Protein AF-A0A1D7UQC4-F1 (afdb_monomer)

Solvent-accessible surface area (backbone atoms only — not comparable to full-atom values): 5373 Å² total; per-residue (Å²): 116,50,78,44,75,65,55,93,65,74,67,43,75,50,79,34,63,56,49,74,66,56,60,70,70,40,91,46,85,84,68,55,73,84,77,85,53,74,38,77,47,79,34,38,69,74,64,54,88,57,64,95,41,94,83,76,57,71,50,59,74,94,40,53,73,67,88,92,57,91,74,74,70,48,64,45,76,44,68,129

Foldseek 3Di:
DDKDADDPADKDKDWDLDDPVQVVPDPDPVVRDPRDDIDIDIGLADADPDPPDDPDDDRPPVRGDDPVDDRDRGMDDDDD

Organism: Bifidobacterium longum subsp. longum (NCBI:txid1679)

Mean predicted aligned error: 3.22 Å

Structure (mmCIF, N/CA/C/O backbone):
data_AF-A0A1D7UQC4-F1
#
_entry.id   AF-A0A1D7UQC4-F1
#
loop_
_atom_site.group_PDB
_atom_site.id
_atom_site.type_symbol
_atom_site.label_atom_id
_atom_site.label_alt_id
_atom_site.label_comp_id
_atom_site.label_asym_id
_atom_site.label_entity_id
_atom_site.label_seq_id
_atom_site.pdbx_PDB_ins_code
_atom_site.Cartn_x
_atom_site.Cartn_y
_atom_site.Cartn_z
_atom_site.occupancy
_atom_site.B_iso_or_equiv
_atom_site.auth_seq_id
_atom_site.auth_comp_id
_atom_site.auth_asym_id
_atom_site.auth_atom_id
_atom_site.pdbx_PDB_model_num
ATOM 1 N N . MET A 1 1 ? 2.437 12.469 16.519 1.00 89.50 1 MET A N 1
ATOM 2 C CA . MET A 1 1 ? 1.257 11.721 16.045 1.00 89.50 1 MET A CA 1
ATOM 3 C C . MET A 1 1 ? 1.446 10.262 16.399 1.00 89.50 1 MET A C 1
ATOM 5 O O . MET A 1 1 ? 2.487 9.708 16.056 1.00 89.50 1 MET A O 1
ATOM 9 N N . ARG A 1 2 ? 0.472 9.667 17.086 1.00 94.06 2 ARG A N 1
ATOM 10 C CA . ARG A 1 2 ? 0.430 8.237 17.409 1.00 94.06 2 ARG A CA 1
ATOM 11 C C . ARG A 1 2 ? -0.827 7.631 16.793 1.00 94.06 2 ARG A C 1
ATOM 13 O O . ARG A 1 2 ? -1.879 8.261 16.810 1.00 94.06 2 ARG A O 1
ATOM 20 N N . ILE A 1 3 ? -0.692 6.424 16.251 1.00 94.44 3 ILE A N 1
ATOM 21 C CA . ILE A 1 3 ? -1.809 5.637 15.727 1.00 94.44 3 ILE A CA 1
ATOM 22 C C . ILE A 1 3 ? -1.857 4.343 16.523 1.00 94.44 3 ILE A C 1
ATOM 24 O O . ILE A 1 3 ? -0.830 3.679 16.688 1.00 94.44 3 ILE A O 1
ATOM 28 N N . SER A 1 4 ? -3.030 3.999 17.030 1.00 94.81 4 SER A N 1
ATOM 29 C CA . SER A 1 4 ? -3.267 2.737 17.724 1.00 94.81 4 SER A CA 1
ATOM 30 C C . SER A 1 4 ? -4.566 2.108 17.242 1.00 94.81 4 SER A C 1
ATOM 32 O O . SER A 1 4 ? -5.492 2.793 16.812 1.00 94.81 4 SER A O 1
ATOM 34 N N . GLN A 1 5 ? -4.616 0.782 17.295 1.00 94.31 5 GLN A N 1
ATOM 35 C CA . GLN A 1 5 ? -5.833 0.026 17.037 1.00 94.31 5 GLN A CA 1
ATOM 36 C C . GLN A 1 5 ? -6.872 0.355 18.122 1.00 94.31 5 GLN A C 1
ATOM 38 O O . GLN A 1 5 ? -6.526 0.375 19.306 1.00 94.31 5 GLN A O 1
ATOM 43 N N . ALA A 1 6 ? -8.114 0.628 17.718 1.00 93.62 6 ALA A N 1
ATOM 44 C CA . ALA A 1 6 ? -9.230 0.856 18.640 1.00 93.62 6 ALA A CA 1
ATOM 45 C C . ALA A 1 6 ? -10.159 -0.369 18.737 1.00 93.62 6 ALA A C 1
ATOM 47 O O . ALA A 1 6 ? -10.595 -0.718 19.834 1.00 93.62 6 ALA A O 1
ATOM 48 N N . GLY A 1 7 ? -10.407 -1.049 17.611 1.00 88.31 7 GLY A N 1
ATOM 49 C CA . GLY A 1 7 ? -11.222 -2.267 17.537 1.00 88.31 7 GLY A CA 1
ATOM 50 C C . GLY A 1 7 ? -10.450 -3.568 17.808 1.00 88.31 7 GLY A C 1
ATOM 51 O O . GLY A 1 7 ? -9.285 -3.556 18.200 1.00 88.31 7 GLY A O 1
ATOM 52 N N . SER A 1 8 ? -11.084 -4.722 17.572 1.00 87.19 8 SER A N 1
ATOM 53 C CA . SER A 1 8 ? -10.441 -6.050 17.667 1.00 87.19 8 SER A CA 1
ATOM 54 C C . SER A 1 8 ? -9.637 -6.433 16.424 1.00 87.19 8 SER A C 1
ATOM 56 O O . SER A 1 8 ? -8.701 -7.225 16.521 1.00 87.19 8 SER A O 1
ATOM 58 N N . GLU A 1 9 ? -9.979 -5.853 15.275 1.00 90.25 9 GLU A N 1
ATOM 59 C CA . GLU A 1 9 ? -9.383 -6.193 13.986 1.00 90.25 9 GLU A CA 1
ATOM 60 C C . GLU A 1 9 ? -8.071 -5.440 13.749 1.00 90.25 9 GLU A C 1
ATOM 62 O O . GLU A 1 9 ? -7.964 -4.233 13.984 1.00 90.25 9 GLU A O 1
ATOM 67 N N . HIS A 1 10 ? -7.064 -6.158 13.255 1.00 91.31 10 HIS A N 1
ATOM 68 C CA . HIS A 1 10 ? -5.799 -5.558 12.847 1.00 91.31 10 HIS A CA 1
ATOM 69 C C . HIS A 1 10 ? -5.960 -4.730 11.568 1.00 91.31 10 HIS A C 1
ATOM 71 O O . HIS A 1 10 ? -6.755 -5.063 10.695 1.00 91.31 10 HIS A O 1
ATO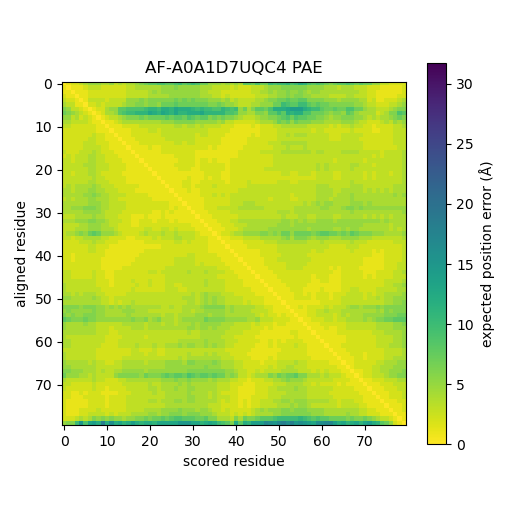M 77 N N . PHE A 1 11 ? -5.147 -3.681 11.433 1.00 95.31 11 PHE A N 1
ATOM 78 C CA . PHE A 1 11 ? -5.079 -2.844 10.235 1.00 95.31 11 PHE A CA 1
ATOM 79 C C . PHE A 1 11 ? -3.701 -2.939 9.575 1.00 95.31 11 PHE A C 1
ATOM 81 O O . PHE A 1 11 ? -2.699 -3.251 10.222 1.00 95.31 11 PHE A O 1
ATOM 88 N N . ALA A 1 12 ? -3.637 -2.618 8.285 1.00 97.00 12 ALA A N 1
ATOM 89 C CA . ALA A 1 12 ? -2.383 -2.447 7.563 1.00 97.00 12 ALA A CA 1
ATOM 90 C C . ALA A 1 12 ? -2.012 -0.962 7.487 1.00 97.00 12 ALA A C 1
ATOM 92 O O . ALA A 1 12 ? -2.874 -0.097 7.304 1.00 97.00 12 ALA A O 1
ATOM 93 N N . ALA A 1 13 ? -0.719 -0.659 7.606 1.00 96.06 13 ALA A N 1
ATOM 94 C CA . ALA A 1 13 ? -0.229 0.711 7.593 1.00 96.06 13 ALA A CA 1
ATOM 95 C C . ALA A 1 13 ? 1.096 0.860 6.852 1.00 96.06 13 ALA A C 1
ATOM 97 O O . ALA A 1 13 ? 1.938 -0.035 6.861 1.00 96.06 13 ALA A O 1
ATOM 98 N N . SER A 1 14 ? 1.307 2.035 6.264 1.00 96.94 14 SER A N 1
ATOM 99 C CA . SER A 1 14 ? 2.610 2.450 5.746 1.00 96.94 14 SER A CA 1
ATOM 100 C C . SER A 1 14 ? 2.820 3.944 5.951 1.00 96.94 14 SER A C 1
ATOM 102 O O . SER A 1 14 ? 1.880 4.726 5.804 1.00 96.94 14 SER A O 1
ATOM 104 N N . LEU A 1 15 ? 4.060 4.340 6.240 1.00 96.56 15 LEU A N 1
ATOM 105 C CA . LEU A 1 15 ? 4.505 5.731 6.209 1.00 96.56 15 LEU A CA 1
ATOM 106 C C . LEU A 1 15 ? 5.598 5.847 5.151 1.00 96.56 15 LEU A C 1
ATOM 108 O O . LEU A 1 15 ? 6.707 5.360 5.360 1.00 96.56 15 LEU A O 1
ATOM 112 N N . LEU A 1 16 ? 5.273 6.454 4.012 1.00 97.56 16 LEU A N 1
ATOM 113 C CA . LEU A 1 16 ? 6.184 6.557 2.871 1.00 97.56 16 LEU A CA 1
ATOM 114 C C . LEU A 1 16 ? 6.495 8.022 2.545 1.00 97.56 16 LEU A C 1
ATOM 116 O O . LEU A 1 16 ? 5.646 8.885 2.753 1.00 97.56 16 LEU A O 1
ATOM 120 N N . PRO A 1 17 ? 7.680 8.328 1.995 1.00 97.62 17 PRO A N 1
ATOM 121 C CA . PRO A 1 17 ? 8.021 9.687 1.567 1.00 97.62 17 PRO A CA 1
ATOM 122 C C . PRO A 1 17 ? 7.313 10.127 0.269 1.00 97.62 17 PRO A C 1
ATOM 124 O O . PRO A 1 17 ? 7.430 11.283 -0.140 1.00 97.62 17 PRO A O 1
ATOM 127 N N . TYR A 1 18 ? 6.567 9.218 -0.367 1.00 97.94 18 TYR A N 1
ATOM 128 C CA . TYR A 1 18 ? 5.897 9.405 -1.654 1.00 97.94 18 TYR A CA 1
ATOM 129 C C . TYR A 1 18 ? 4.440 8.943 -1.577 1.00 97.94 18 TYR A C 1
ATOM 131 O O . TYR A 1 18 ? 4.116 8.019 -0.826 1.00 97.94 18 TYR A O 1
ATOM 139 N N . SER A 1 19 ? 3.559 9.582 -2.349 1.00 96.50 19 SER A N 1
ATOM 140 C CA . SER A 1 19 ? 2.168 9.140 -2.470 1.00 96.50 19 SER A CA 1
ATOM 141 C C . SER A 1 19 ? 2.082 7.853 -3.298 1.00 96.50 19 SER 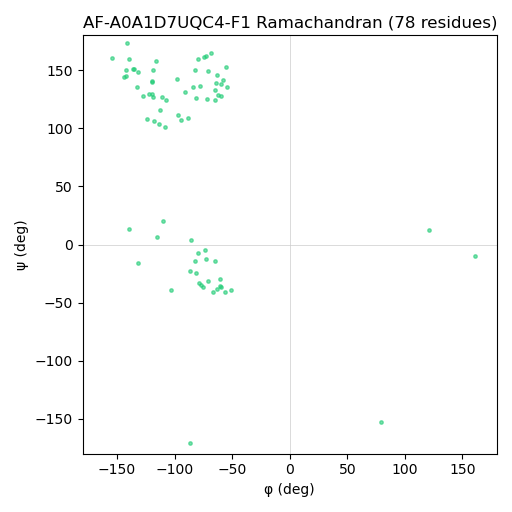A C 1
ATOM 143 O O . SER A 1 19 ? 2.997 7.533 -4.056 1.00 96.50 19 SER A O 1
ATOM 145 N N . SER A 1 20 ? 0.966 7.121 -3.198 1.00 96.06 20 SER A N 1
ATOM 146 C CA . SER A 1 20 ? 0.748 5.940 -4.048 1.00 96.06 20 SER A CA 1
ATOM 147 C C . SER A 1 20 ? 0.764 6.290 -5.538 1.00 96.06 20 SER A C 1
ATOM 149 O O . SER A 1 20 ? 1.348 5.543 -6.309 1.00 96.06 20 SER A O 1
ATOM 151 N N . LEU A 1 21 ? 0.230 7.457 -5.918 1.00 96.25 21 LEU A N 1
ATOM 152 C CA . LEU A 1 21 ? 0.242 7.918 -7.308 1.00 96.25 21 LEU A CA 1
ATOM 153 C C . LEU A 1 21 ? 1.662 8.227 -7.807 1.00 96.25 21 LEU A C 1
ATOM 155 O O . LEU A 1 21 ? 2.007 7.853 -8.916 1.00 96.25 21 LEU A O 1
ATOM 159 N N . MET A 1 22 ? 2.511 8.850 -6.979 1.00 97.50 22 MET A N 1
ATOM 160 C CA . MET A 1 22 ? 3.913 9.107 -7.348 1.00 97.50 22 MET A CA 1
ATOM 161 C C . MET A 1 22 ? 4.695 7.808 -7.572 1.00 97.50 22 MET A C 1
ATOM 163 O O . MET A 1 22 ? 5.535 7.740 -8.462 1.00 97.50 22 MET A O 1
ATOM 167 N N . LEU A 1 23 ? 4.434 6.788 -6.747 1.00 97.44 23 LEU A N 1
ATOM 168 C CA . LEU A 1 23 ? 5.065 5.472 -6.878 1.00 97.44 23 LEU A CA 1
ATOM 169 C C . LEU A 1 23 ? 4.565 4.698 -8.102 1.00 97.44 23 LEU A C 1
ATOM 171 O O . LEU A 1 23 ? 5.320 3.907 -8.650 1.00 97.44 23 LEU A O 1
ATOM 175 N N . GLU A 1 24 ? 3.311 4.904 -8.501 1.00 97.25 24 GLU A N 1
ATOM 176 C CA . GLU A 1 24 ? 2.717 4.288 -9.691 1.00 97.25 24 GLU A CA 1
ATOM 177 C C . GLU A 1 24 ? 3.180 4.968 -10.989 1.00 97.25 24 GLU A C 1
ATOM 179 O O . GLU A 1 24 ? 3.374 4.300 -11.999 1.00 97.25 24 GLU A O 1
ATOM 184 N N . GLU A 1 25 ? 3.391 6.287 -10.956 1.00 97.81 25 GLU A N 1
ATOM 185 C CA . GLU A 1 25 ? 3.854 7.071 -12.106 1.00 97.81 25 GLU A CA 1
ATOM 186 C C . GLU A 1 25 ? 5.349 6.871 -12.404 1.00 97.81 25 GLU A C 1
ATOM 188 O O . GLU A 1 25 ? 5.750 6.857 -13.568 1.00 97.81 25 GLU A O 1
ATOM 19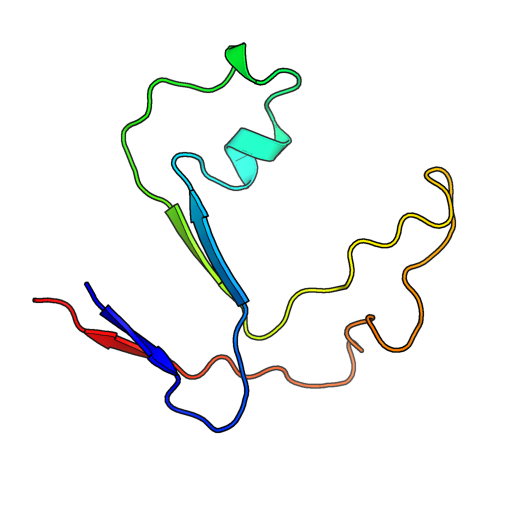3 N N . ALA A 1 26 ? 6.184 6.717 -11.372 1.00 97.94 26 ALA A N 1
ATOM 194 C CA . ALA A 1 26 ? 7.625 6.564 -11.542 1.00 97.94 26 ALA A CA 1
ATOM 195 C C . ALA A 1 26 ? 7.981 5.186 -12.119 1.00 97.94 26 ALA A C 1
ATOM 197 O O . ALA A 1 26 ? 7.675 4.146 -11.537 1.00 97.94 26 ALA A O 1
ATOM 198 N N . THR A 1 27 ? 8.717 5.174 -13.227 1.00 98.19 27 THR A N 1
ATOM 199 C CA . THR A 1 27 ? 9.216 3.934 -13.841 1.00 98.19 27 THR A CA 1
ATOM 200 C C . THR A 1 27 ? 10.553 3.495 -13.244 1.00 98.19 27 THR A C 1
ATOM 202 O O . THR A 1 27 ? 10.887 2.310 -13.257 1.00 98.19 27 THR A O 1
ATOM 205 N N . HIS A 1 28 ? 11.296 4.440 -12.658 1.00 98.06 28 HIS A N 1
ATOM 206 C CA . HIS A 1 28 ? 12.551 4.200 -11.952 1.00 98.06 28 HIS A CA 1
ATOM 207 C C . HIS A 1 28 ? 12.610 4.984 -10.636 1.00 98.06 28 HIS A C 1
ATOM 209 O O . HIS A 1 28 ? 12.078 6.084 -10.507 1.00 98.06 28 HIS A O 1
ATOM 215 N N . GLN A 1 29 ? 13.333 4.452 -9.647 1.00 96.75 29 GLN A N 1
ATOM 216 C CA . GLN A 1 29 ? 13.425 5.063 -8.312 1.00 96.75 29 GLN A CA 1
ATOM 217 C C . GLN A 1 29 ? 14.015 6.486 -8.320 1.00 96.75 29 GLN A C 1
ATOM 219 O O . GLN A 1 29 ? 13.679 7.296 -7.462 1.00 96.75 29 GLN A O 1
ATOM 224 N N . ASN A 1 30 ? 14.891 6.806 -9.275 1.00 96.88 30 ASN A N 1
ATOM 225 C CA . ASN A 1 30 ? 15.534 8.118 -9.399 1.00 96.88 30 ASN A CA 1
ATOM 226 C C . ASN A 1 30 ? 14.645 9.193 -10.050 1.00 96.88 30 ASN A C 1
ATOM 228 O O . ASN A 1 30 ? 15.044 10.354 -10.079 1.00 96.88 30 ASN A O 1
ATOM 232 N N . GLU A 1 31 ? 13.473 8.827 -10.567 1.00 98.06 31 GLU A N 1
ATOM 233 C CA . GLU A 1 31 ? 12.481 9.770 -11.104 1.00 98.06 31 GLU A CA 1
ATOM 234 C C . GLU A 1 31 ? 11.620 10.386 -9.989 1.00 98.06 31 GLU A C 1
ATOM 236 O O . GLU A 1 31 ? 10.941 11.391 -10.203 1.00 98.06 31 GLU A O 1
ATOM 241 N N . LEU A 1 32 ? 11.664 9.811 -8.780 1.00 98.06 32 LEU A N 1
ATOM 242 C CA . LEU A 1 32 ? 10.892 10.288 -7.640 1.00 98.06 32 LEU A CA 1
ATOM 243 C C . LEU A 1 32 ? 11.331 11.702 -7.221 1.00 98.06 32 LEU A C 1
ATOM 245 O O . LEU A 1 32 ? 12.528 12.007 -7.171 1.00 98.06 32 LEU A O 1
ATOM 249 N N . PRO A 1 33 ? 10.374 12.581 -6.873 1.00 96.25 33 PRO A N 1
ATOM 250 C CA . PRO A 1 33 ? 10.679 13.962 -6.534 1.00 96.25 33 PRO A CA 1
ATOM 251 C C . PRO A 1 33 ? 11.453 14.056 -5.209 1.00 96.25 33 PRO A C 1
ATOM 253 O O . PRO A 1 33 ? 11.444 13.126 -4.398 1.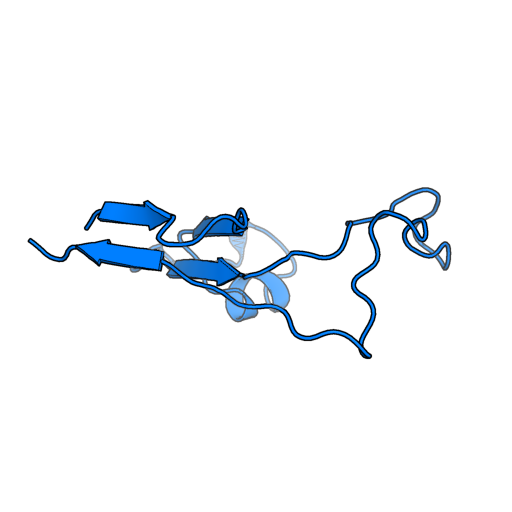00 96.25 33 PRO A O 1
ATOM 256 N N . PRO A 1 34 ? 12.075 15.210 -4.910 1.00 97.19 34 PRO A N 1
ATOM 257 C CA . PRO A 1 34 ? 12.630 15.462 -3.587 1.00 97.19 34 PRO A CA 1
ATOM 258 C C . PRO A 1 34 ? 11.579 15.265 -2.485 1.00 97.19 34 PRO A C 1
ATOM 260 O O . PRO A 1 34 ? 10.452 15.756 -2.590 1.00 97.19 34 PRO A O 1
ATOM 263 N N . VAL A 1 35 ? 11.963 14.579 -1.409 1.00 97.44 35 VAL A N 1
ATOM 264 C CA . VAL A 1 35 ? 11.073 14.269 -0.283 1.00 97.44 35 VAL A CA 1
ATOM 265 C C . VAL A 1 35 ? 10.646 15.552 0.430 1.00 97.44 35 VAL A C 1
ATOM 267 O O . VAL A 1 35 ? 11.482 16.338 0.875 1.00 97.44 35 VAL A O 1
ATOM 270 N N . ARG A 1 36 ? 9.331 15.762 0.547 1.00 96.38 36 ARG A N 1
ATOM 271 C CA . ARG A 1 36 ? 8.732 16.935 1.217 1.00 96.38 36 ARG A CA 1
ATOM 272 C C . ARG A 1 36 ? 7.633 16.584 2.216 1.00 96.38 36 ARG A C 1
ATOM 274 O O . ARG A 1 36 ? 7.264 17.426 3.026 1.00 96.38 36 ARG A O 1
ATOM 281 N N . HIS A 1 37 ? 7.111 15.365 2.148 1.00 96.12 37 HIS A N 1
ATOM 282 C CA . HIS A 1 37 ? 5.967 14.919 2.931 1.00 96.12 37 HIS A CA 1
ATOM 283 C C . HIS A 1 37 ? 6.200 13.493 3.426 1.00 96.12 37 HIS A C 1
ATOM 285 O O . HIS A 1 37 ? 6.981 12.747 2.838 1.00 96.12 37 HIS A O 1
ATOM 291 N N . THR A 1 38 ? 5.462 13.116 4.466 1.00 96.44 38 THR A N 1
ATOM 292 C CA . THR A 1 38 ? 5.283 11.720 4.866 1.00 96.44 38 THR A CA 1
ATOM 293 C C . THR A 1 38 ? 3.826 11.357 4.632 1.00 96.44 38 THR A C 1
ATOM 295 O O . THR A 1 38 ? 2.930 11.923 5.256 1.00 96.44 38 THR A O 1
ATOM 298 N N . PHE A 1 39 ? 3.584 10.420 3.727 1.00 97.31 39 PHE A N 1
ATOM 299 C CA . PHE A 1 39 ? 2.266 9.904 3.400 1.00 97.31 39 PHE A CA 1
ATOM 300 C C . PHE A 1 39 ? 1.945 8.731 4.320 1.00 97.31 39 PHE A C 1
ATOM 302 O O . PHE A 1 39 ? 2.529 7.652 4.203 1.00 97.31 39 PHE A O 1
ATOM 309 N N . LEU A 1 40 ? 1.014 8.957 5.244 1.00 96.25 40 LEU A N 1
ATOM 310 C CA . LEU A 1 40 ? 0.403 7.900 6.035 1.00 96.25 40 LEU A CA 1
ATOM 311 C C . LEU A 1 40 ? -0.714 7.240 5.221 1.00 96.25 40 LEU A C 1
ATOM 313 O O . LEU A 1 40 ? -1.642 7.916 4.781 1.00 96.25 40 LEU A O 1
ATOM 317 N N . ARG A 1 41 ? -0.657 5.916 5.084 1.00 96.88 41 ARG A N 1
ATOM 318 C CA . ARG A 1 41 ? -1.747 5.097 4.545 1.00 96.88 41 ARG A CA 1
ATOM 319 C C . ARG A 1 41 ? -2.201 4.114 5.614 1.00 96.88 41 ARG A C 1
ATOM 321 O O . ARG A 1 41 ? -1.368 3.391 6.153 1.00 96.88 41 ARG A O 1
ATOM 328 N N . LEU A 1 42 ? -3.501 4.100 5.893 1.00 96.50 42 LEU A N 1
ATOM 329 C CA . LEU A 1 42 ? -4.165 3.178 6.814 1.00 96.50 42 LEU A CA 1
ATOM 330 C C . LEU A 1 42 ? -5.246 2.425 6.045 1.00 96.50 42 LEU A C 1
ATOM 332 O O . LEU A 1 42 ? -6.042 3.049 5.346 1.00 96.50 42 LEU A O 1
ATOM 336 N N . LEU A 1 43 ? -5.256 1.101 6.153 1.00 97.12 43 LEU A N 1
ATOM 337 C CA . LEU A 1 43 ? -6.183 0.228 5.439 1.00 97.12 43 LEU A CA 1
ATOM 338 C C . LEU A 1 43 ? -6.770 -0.790 6.412 1.00 97.12 43 LEU A C 1
ATOM 340 O O . LEU A 1 43 ? -6.030 -1.392 7.189 1.00 97.12 43 LEU A O 1
ATOM 344 N N . ALA A 1 44 ? -8.083 -1.016 6.336 1.00 97.12 44 ALA A N 1
ATOM 345 C CA . ALA A 1 44 ? -8.748 -2.067 7.112 1.00 97.12 44 ALA A CA 1
ATOM 346 C C . ALA A 1 44 ? -8.190 -3.459 6.775 1.00 97.12 44 ALA A C 1
ATOM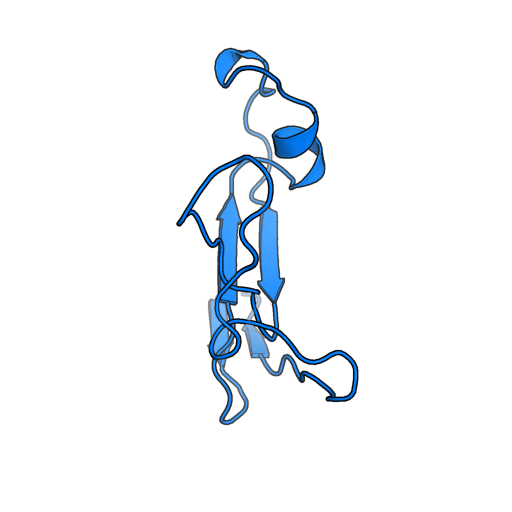 348 O O . ALA A 1 44 ? -8.053 -4.308 7.643 1.00 97.12 44 ALA A O 1
ATOM 349 N N . ALA A 1 45 ? -7.840 -3.677 5.507 1.00 96.00 45 ALA A N 1
ATOM 350 C CA . ALA A 1 45 ? -7.167 -4.873 5.036 1.00 96.00 45 ALA A CA 1
ATOM 351 C C . ALA A 1 45 ? -6.376 -4.556 3.762 1.00 96.00 45 ALA A C 1
ATOM 353 O O . ALA A 1 45 ? -6.648 -3.575 3.070 1.00 96.00 45 ALA A O 1
ATOM 354 N N . GLN A 1 46 ? -5.407 -5.409 3.448 1.00 96.75 46 GLN A N 1
ATOM 355 C CA . GLN A 1 46 ? -4.616 -5.355 2.225 1.00 96.75 46 GLN A CA 1
ATOM 356 C C . GLN A 1 46 ? -4.684 -6.736 1.573 1.00 96.75 46 GLN A C 1
ATOM 358 O O . GLN A 1 46 ? -4.428 -7.739 2.237 1.00 96.75 46 GLN A O 1
ATOM 363 N N . MET A 1 47 ? -5.040 -6.787 0.289 1.00 97.50 47 MET A N 1
ATOM 364 C CA . MET A 1 47 ? -5.024 -8.037 -0.472 1.00 97.50 47 MET A CA 1
ATOM 365 C C . MET A 1 47 ? -3.593 -8.572 -0.556 1.00 97.50 47 MET A C 1
ATOM 367 O O . MET A 1 47 ? -2.640 -7.787 -0.629 1.00 97.50 47 MET A O 1
ATOM 371 N N . GLY A 1 48 ? -3.446 -9.899 -0.546 1.00 97.69 48 GLY A N 1
ATOM 372 C CA . GLY A 1 48 ? -2.157 -10.544 -0.772 1.00 97.69 48 GLY A CA 1
ATOM 373 C C . GLY A 1 48 ? -1.520 -10.099 -2.093 1.00 97.69 48 GLY A C 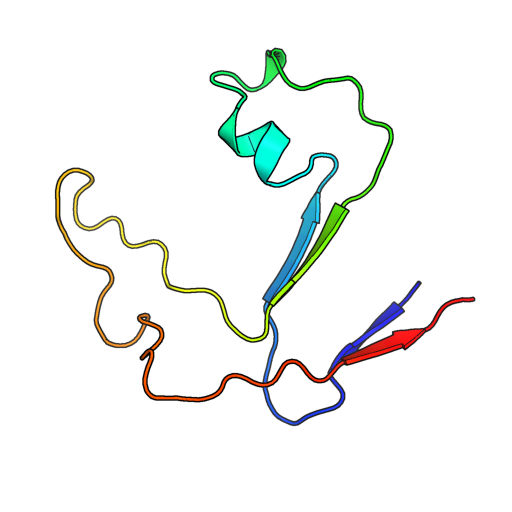1
ATOM 374 O O . GLY A 1 48 ? -2.211 -9.711 -3.029 1.00 97.69 48 GLY A O 1
ATOM 375 N N . VAL A 1 49 ? -0.190 -10.143 -2.165 1.00 97.56 49 VAL A N 1
ATOM 376 C CA . VAL A 1 49 ? 0.556 -9.702 -3.358 1.00 97.56 49 VAL A CA 1
ATOM 377 C C . VAL A 1 49 ? 0.543 -10.768 -4.464 1.00 97.56 49 VAL A C 1
ATOM 379 O O . VAL A 1 49 ? 0.504 -10.423 -5.639 1.00 97.56 49 VAL A O 1
ATOM 382 N N . GLY A 1 50 ? 0.532 -12.056 -4.100 1.00 97.44 50 GLY A N 1
ATOM 383 C CA . GLY A 1 50 ? 0.673 -13.165 -5.051 1.00 97.44 50 GLY A CA 1
ATOM 384 C C . GLY A 1 50 ? 2.131 -13.386 -5.466 1.00 97.44 50 GLY A C 1
ATOM 385 O O . GLY A 1 50 ? 3.041 -13.078 -4.695 1.00 97.44 50 GLY A O 1
ATOM 386 N N . GLY A 1 51 ? 2.342 -13.919 -6.673 1.00 97.62 51 GLY A N 1
ATOM 387 C CA . GLY A 1 51 ? 3.678 -14.137 -7.242 1.00 97.62 51 GLY A CA 1
ATOM 388 C C . GLY A 1 51 ? 4.028 -15.584 -7.597 1.00 97.62 51 GLY A C 1
ATOM 389 O O . GLY A 1 51 ? 5.197 -15.849 -7.864 1.00 97.62 51 GLY A O 1
ATOM 390 N N . ASP A 1 52 ? 3.055 -16.503 -7.622 1.00 98.19 52 ASP A N 1
ATOM 391 C CA . ASP A 1 52 ? 3.247 -17.860 -8.170 1.00 98.19 52 ASP A CA 1
ATOM 392 C C . ASP A 1 52 ? 3.733 -17.799 -9.628 1.00 98.19 52 ASP A C 1
ATOM 394 O O . ASP A 1 52 ? 4.652 -18.517 -10.023 1.00 98.19 52 ASP A O 1
ATOM 398 N N . ASP A 1 53 ? 3.160 -16.871 -10.399 1.00 97.62 53 ASP A N 1
ATOM 399 C CA . ASP A 1 53 ? 3.749 -16.321 -11.612 1.00 97.62 53 ASP A CA 1
ATOM 400 C C . ASP A 1 53 ? 3.455 -14.814 -11.726 1.00 97.62 53 ASP A C 1
ATOM 402 O O . ASP A 1 53 ? 2.744 -14.234 -10.902 1.00 97.62 53 ASP A O 1
ATOM 406 N N . SER A 1 54 ? 4.052 -14.155 -12.723 1.00 96.69 54 SER A N 1
ATOM 407 C CA . SER A 1 54 ? 3.870 -12.716 -12.981 1.00 96.69 54 SER A CA 1
ATOM 408 C C . SER A 1 54 ? 3.071 -12.430 -14.257 1.00 96.69 54 SER A C 1
ATOM 410 O O . SER A 1 54 ? 3.186 -11.342 -14.819 1.00 96.69 54 SER A O 1
ATOM 412 N N . TRP A 1 55 ? 2.296 -13.400 -14.754 1.00 96.56 55 TRP A N 1
ATOM 413 C CA . TRP A 1 55 ? 1.574 -13.295 -16.030 1.00 96.56 55 TRP A CA 1
ATOM 414 C C . TRP A 1 55 ? 0.156 -13.882 -16.004 1.00 96.56 55 TRP A C 1
ATOM 416 O O . TRP A 1 55 ? -0.461 -14.021 -17.060 1.00 96.56 55 TRP A O 1
ATOM 426 N N . GLY A 1 56 ? -0.400 -14.180 -14.829 1.00 95.75 56 GLY A N 1
ATOM 427 C CA . GLY A 1 56 ? -1.831 -14.459 -14.697 1.00 95.75 56 GLY A CA 1
ATOM 428 C C . GLY A 1 56 ? -2.271 -15.216 -13.447 1.00 95.75 56 GLY A C 1
ATOM 429 O O . GLY A 1 56 ? -3.477 -15.296 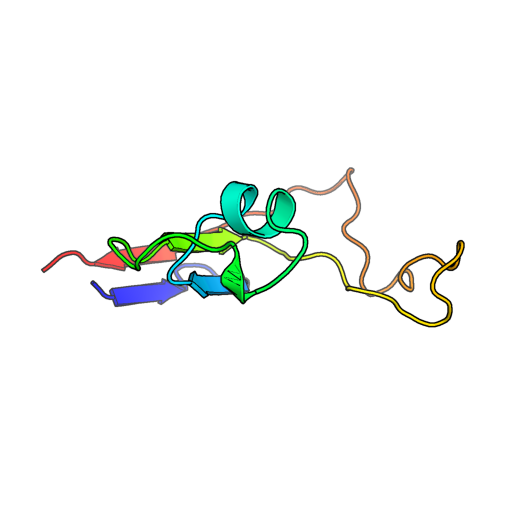-13.214 1.00 95.75 56 GLY A O 1
ATOM 430 N N . ALA A 1 57 ? -1.355 -15.764 -12.646 1.00 97.81 57 ALA A N 1
ATOM 431 C CA . ALA A 1 57 ? -1.729 -16.465 -11.424 1.00 97.81 57 ALA A CA 1
ATOM 432 C C . ALA A 1 57 ? -2.427 -15.518 -10.426 1.00 97.81 57 ALA A C 1
ATOM 434 O O . ALA A 1 57 ? -1.893 -14.452 -10.101 1.00 97.81 57 ALA A O 1
ATOM 435 N N . PRO A 1 58 ? -3.613 -15.886 -9.906 1.00 97.00 58 PRO A N 1
ATOM 436 C CA . PRO A 1 58 ? -4.286 -15.092 -8.893 1.00 97.00 58 PRO A CA 1
ATOM 437 C C . PRO A 1 58 ? -3.606 -15.247 -7.528 1.00 97.00 58 PRO A C 1
ATOM 439 O O . PRO A 1 58 ? -2.931 -16.233 -7.234 1.00 97.00 58 PRO A O 1
ATOM 442 N N . VAL A 1 59 ? -3.874 -14.294 -6.640 1.00 98.12 59 VAL A N 1
ATOM 443 C CA . VAL A 1 59 ? -3.600 -14.443 -5.205 1.00 98.12 59 VAL A CA 1
ATOM 444 C C . VAL A 1 59 ? -4.382 -15.649 -4.672 1.00 98.12 59 VAL A C 1
ATOM 446 O O . VAL A 1 59 ? -5.552 -15.821 -5.019 1.00 98.12 59 VAL A O 1
ATOM 449 N N . HIS A 1 60 ? -3.779 -16.474 -3.811 1.00 98.19 60 HIS A N 1
ATOM 450 C CA . HIS A 1 60 ? -4.481 -17.612 -3.194 1.00 98.19 60 HIS A CA 1
ATOM 451 C C . HIS A 1 60 ? -5.717 -17.144 -2.415 1.00 98.19 60 HIS A C 1
ATOM 453 O O . HIS A 1 60 ? -5.660 -16.124 -1.729 1.00 98.19 60 HIS A O 1
ATOM 459 N N . GLU A 1 61 ? -6.813 -17.908 -2.478 1.00 97.69 61 GLU A N 1
ATOM 460 C CA . GLU A 1 61 ? -8.136 -17.525 -1.943 1.00 97.69 61 GLU A CA 1
ATOM 461 C C . GLU A 1 61 ? -8.100 -17.037 -0.486 1.00 97.69 61 GLU A C 1
ATOM 463 O O . GLU A 1 61 ? -8.742 -16.045 -0.150 1.00 97.69 61 GLU A O 1
ATOM 468 N N . GLN A 1 62 ? -7.284 -17.667 0.365 1.00 96.94 62 GLN A N 1
ATOM 469 C CA . GLN A 1 62 ? -7.138 -17.304 1.781 1.00 96.94 62 GLN A CA 1
ATOM 470 C C . GLN A 1 62 ? -6.544 -15.902 2.031 1.00 96.94 62 GLN A C 1
ATOM 472 O O . GLN A 1 62 ? -6.621 -15.402 3.151 1.00 96.94 62 GLN A O 1
ATOM 477 N N . TYR A 1 63 ? -5.950 -15.273 1.011 1.00 97.19 63 TYR A N 1
ATOM 478 C CA . TYR A 1 63 ? -5.377 -13.922 1.068 1.00 97.19 63 TYR A CA 1
ATOM 479 C C . TYR A 1 63 ? -6.109 -12.919 0.162 1.00 97.19 63 TYR A C 1
ATOM 481 O O . TYR A 1 63 ? -5.654 -11.781 0.000 1.00 97.19 63 TYR A O 1
ATOM 489 N N . GLN A 1 64 ? -7.220 -13.325 -0.457 1.00 97.50 64 GLN A N 1
ATOM 490 C CA . GLN A 1 64 ? -8.091 -12.410 -1.188 1.00 97.50 64 GLN A CA 1
ATOM 491 C C . GLN A 1 64 ? -8.993 -11.637 -0.219 1.00 97.50 64 GLN A C 1
ATOM 493 O O . GLN A 1 64 ? -9.221 -12.062 0.914 1.00 97.50 64 GLN A O 1
ATOM 498 N N . LEU A 1 65 ? -9.522 -10.498 -0.671 1.00 96.56 65 LEU A N 1
ATOM 499 C CA . LEU A 1 65 ? -10.510 -9.717 0.074 1.00 96.56 65 LEU A CA 1
ATOM 500 C C . LEU A 1 65 ? -11.885 -9.846 -0.605 1.00 96.56 65 LEU A C 1
ATOM 502 O O . LEU A 1 65 ? -12.097 -9.197 -1.632 1.00 96.56 65 LEU A O 1
ATOM 506 N N . PRO A 1 66 ? -12.809 -10.686 -0.093 1.00 96.38 66 PRO A N 1
ATOM 507 C CA . PRO A 1 66 ? -14.133 -10.844 -0.686 1.00 96.38 66 PRO A CA 1
ATOM 508 C C . PRO A 1 66 ? -14.924 -9.530 -0.710 1.00 96.38 66 PRO A C 1
ATOM 510 O O . PRO A 1 66 ? -15.089 -8.865 0.313 1.00 96.38 66 PRO A O 1
ATOM 513 N N . ALA A 1 67 ? -15.436 -9.164 -1.886 1.00 95.75 67 ALA A N 1
ATOM 514 C CA . ALA A 1 67 ? -16.162 -7.908 -2.102 1.00 95.75 67 ALA A CA 1
ATOM 515 C C . ALA A 1 67 ? -17.571 -7.887 -1.478 1.00 95.75 67 ALA A C 1
ATOM 517 O O . ALA A 1 67 ? -18.200 -6.835 -1.396 1.00 95.75 67 ALA A O 1
ATOM 518 N N . ASP A 1 68 ? -18.074 -9.042 -1.044 1.00 97.31 68 ASP A N 1
ATOM 519 C CA . ASP A 1 68 ? -19.365 -9.216 -0.377 1.00 97.31 68 ASP A CA 1
ATOM 520 C C . ASP A 1 68 ? -19.293 -8.989 1.144 1.00 97.31 68 ASP A C 1
ATOM 522 O O . ASP A 1 68 ? -20.292 -9.157 1.846 1.00 97.31 68 ASP A O 1
ATOM 526 N N . ARG A 1 69 ? -18.126 -8.5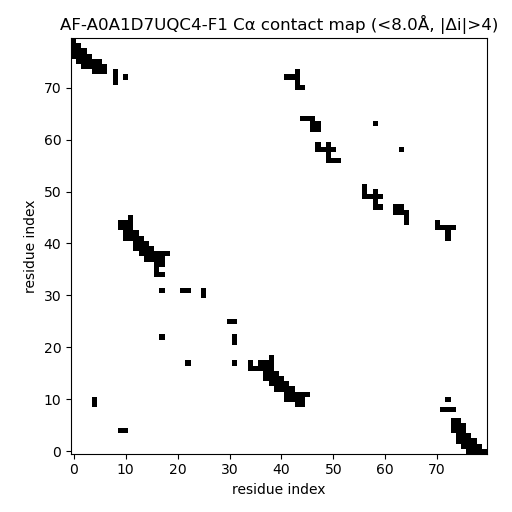96 1.671 1.00 94.44 69 ARG A N 1
ATOM 527 C CA . ARG A 1 69 ? -17.897 -8.366 3.102 1.00 94.44 69 ARG A CA 1
ATOM 528 C C . ARG A 1 69 ? -17.480 -6.928 3.372 1.00 94.44 69 ARG A C 1
ATOM 530 O O . ARG A 1 69 ? -16.680 -6.340 2.649 1.00 94.44 69 ARG A O 1
ATOM 537 N N . ALA A 1 70 ? -18.002 -6.373 4.462 1.00 94.81 70 ALA A N 1
ATOM 538 C CA . ALA A 1 70 ? -17.565 -5.076 4.955 1.00 94.81 70 ALA A CA 1
ATOM 539 C C . ALA A 1 70 ? -16.229 -5.209 5.699 1.00 94.81 70 ALA A C 1
ATOM 541 O O . ALA A 1 70 ? -16.063 -6.093 6.540 1.00 94.81 70 ALA A O 1
ATOM 542 N N . TYR A 1 71 ? -15.314 -4.281 5.433 1.00 95.44 71 TYR A N 1
ATOM 543 C CA . TYR A 1 71 ? -14.065 -4.121 6.170 1.00 95.44 71 TYR A CA 1
ATOM 544 C C . TYR A 1 71 ? -14.128 -2.827 6.969 1.00 95.44 71 TYR A C 1
ATOM 546 O O . TYR A 1 71 ? -14.400 -1.764 6.410 1.00 95.44 71 TYR A O 1
ATOM 554 N N . THR A 1 72 ? -13.877 -2.913 8.272 1.00 95.44 72 THR A N 1
ATOM 555 C CA . THR A 1 72 ? -13.929 -1.753 9.167 1.00 95.44 72 THR A CA 1
ATOM 556 C C . THR A 1 72 ? -12.516 -1.367 9.571 1.00 95.44 72 THR A C 1
ATOM 558 O O . THR A 1 72 ? -11.774 -2.192 10.094 1.00 95.44 72 THR A O 1
ATOM 561 N N . LEU A 1 73 ? -12.144 -0.111 9.327 1.00 96.38 73 LEU A N 1
ATOM 562 C CA . LEU A 1 73 ? -10.926 0.480 9.871 1.00 96.38 73 LEU A CA 1
ATOM 563 C C . LEU A 1 73 ? -11.302 1.265 11.127 1.00 96.38 73 LEU A C 1
ATOM 565 O O . LEU A 1 73 ? -11.953 2.301 11.016 1.00 96.38 73 LEU A O 1
ATOM 569 N N . ASP A 1 74 ? -10.878 0.781 12.292 1.00 96.88 74 ASP A N 1
ATOM 570 C CA . ASP A 1 74 ? -11.132 1.436 13.576 1.00 96.88 74 ASP A CA 1
ATOM 571 C C . ASP A 1 74 ? -9.818 1.706 14.321 1.00 96.88 74 ASP A C 1
ATOM 573 O O . ASP A 1 74 ? -9.126 0.792 14.789 1.00 96.88 74 ASP A O 1
ATOM 577 N N . VAL A 1 75 ? -9.440 2.982 14.377 1.00 96.44 75 VAL A N 1
ATOM 578 C CA . VAL A 1 75 ? -8.135 3.443 14.856 1.00 96.44 75 VAL A CA 1
ATOM 579 C C . VAL A 1 75 ? -8.272 4.734 15.652 1.00 96.44 75 VAL A C 1
ATOM 581 O O . VAL A 1 75 ? -9.049 5.621 15.303 1.00 96.44 75 VAL A O 1
ATOM 584 N N . ASN A 1 76 ? -7.438 4.879 16.677 1.0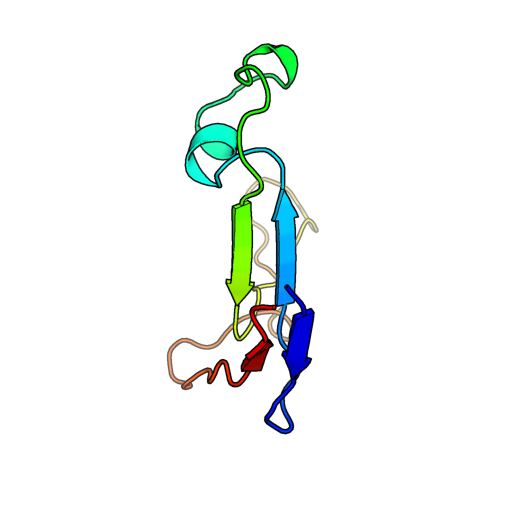0 96.12 76 ASN A N 1
ATOM 585 C CA . ASN A 1 76 ? -7.251 6.147 17.367 1.00 96.12 76 ASN A CA 1
ATOM 586 C C . ASN A 1 76 ? -6.101 6.917 16.714 1.00 96.12 76 ASN A C 1
ATOM 588 O O . ASN A 1 76 ? -5.009 6.376 16.513 1.00 96.12 76 ASN A O 1
ATOM 592 N N . LEU A 1 77 ? -6.346 8.193 16.414 1.00 95.31 77 LEU A N 1
ATOM 593 C CA . LEU A 1 77 ? -5.348 9.139 15.924 1.00 95.31 77 LEU A CA 1
ATOM 594 C C . LEU A 1 77 ? -5.133 10.224 16.974 1.00 95.31 77 LEU A C 1
ATOM 596 O O . LEU A 1 77 ? -5.937 11.140 17.122 1.00 95.31 77 LEU A O 1
ATOM 600 N N . GLU A 1 78 ? -4.019 10.121 17.688 1.00 96.31 78 GLU A N 1
ATOM 601 C CA . GLU A 1 78 ? -3.607 11.115 18.672 1.00 96.31 78 GLU A CA 1
ATOM 602 C C . GLU A 1 78 ? -2.654 12.104 17.998 1.00 96.31 78 GLU A C 1
ATOM 604 O O . GLU A 1 78 ? -1.498 11.795 17.657 1.00 96.31 78 GLU A O 1
ATOM 609 N N . LEU A 1 79 ? -3.178 13.305 17.769 1.00 91.69 79 LEU A N 1
ATOM 610 C CA . LEU A 1 79 ? -2.377 14.492 17.514 1.00 91.69 79 LEU A CA 1
ATOM 611 C C . LEU A 1 79 ? -1.937 15.052 18.875 1.00 91.69 79 LEU A C 1
ATOM 613 O O . LEU A 1 79 ? -2.598 14.794 19.873 1.00 91.69 79 LEU A O 1
ATOM 617 N N . PHE A 1 80 ? -0.777 15.703 18.884 1.00 85.31 80 PHE A N 1
ATOM 618 C CA . PHE A 1 80 ? -0.059 16.241 20.054 1.00 85.31 80 PHE A CA 1
ATOM 619 C C . PHE A 1 80 ? -0.955 16.731 21.196 1.00 85.31 80 PHE A C 1
ATOM 621 O O . PHE A 1 80 ? -1.902 17.495 20.902 1.00 85.31 80 PHE A O 1
#

Radius of gyration: 16.07 Å; Cα contacts (8 Å, |Δi|>4): 96; chains: 1; bounding box: 35×35×36 Å

Secondary structure (DSSP, 8-state):
-EEEE-SSS--EEEEESS-HHHHHH-SSGGGSPPP---EEEEES-------S-SSSPPPPGGGS--TTS-----EEEE--

pLDDT: mean 96.04, std 2.47, range [85.31, 98.19]

Sequence (80 aa):
MRISQAGSEHFAASLLPYSSLMLEEATHQNELPPVRHTFLRLLAAQMGVGGDDSWGAPVHEQYQLPADRAYTLDVNLELF

InterPro domains:
  IPR004199 Beta galactosidase small chain/ domain 5 [PF02929] (9-76)
  IPR011013 Galactose mutarotase-like domain superfamily [SSF74650] (7-78)
  IPR014718 Glycoside hydrolase-type carbohydrate-binding [G3DSA:2.70.98.10] (2-77)
  IPR050347 Bacterial Beta-galactosidase [PTHR46323] (8-77)